Protein AF-A0A7W1GEY6-F1 (afdb_monomer_lite)

Secondary structure (DSSP, 8-state):
--EEEPPP-TT--EEEEE---EEE-TT--EEEE--EEEEEEE-SSTTEEEEEESSPEEEEEESGGGTT-EEEEEEEEEEETTTTEEEEEEEEEEE---

Radius of gyration: 15.02 Å; chains: 1; bounding box: 35×26×42 Å

Sequence (98 aa):
MLLSSSPPDENGKLIAQIQHRAWVTEAGDILGLAQATLELIPTEDEGIYYAAYKPPITIAGGTGRFEHATGTLYVNGSIDFNRGELVLRYRGEICAGK

pLDDT: mean 81.85, std 12.86, range [39.69, 93.06]

Foldseek 3Di:
DDWDWDPADPQRKIKIFDPPQWDADPVRKIFGKDTWIWIWDDDPDPQKTKIWTPPWIWTDAIDDQRHVKTWTKTKIDMARRVVRDDDIDIDIDIDRDD

Structure (mmCIF, N/CA/C/O backbone):
data_AF-A0A7W1GEY6-F1
#
_entry.id   AF-A0A7W1GEY6-F1
#
loop_
_atom_site.group_PDB
_atom_site.id
_atom_site.type_symbol
_atom_site.label_atom_id
_atom_site.label_alt_id
_atom_site.label_comp_id
_atom_site.label_asym_id
_atom_site.label_entity_id
_atom_site.label_seq_id
_atom_site.pdbx_PDB_ins_code
_atom_site.Cartn_x
_atom_site.Cartn_y
_atom_site.Cartn_z
_atom_site.occupancy
_atom_site.B_iso_or_equiv
_atom_site.auth_seq_id
_atom_site.auth_comp_id
_atom_site.auth_asym_id
_atom_site.auth_atom_id
_atom_site.pdbx_PDB_model_num
ATOM 1 N N . MET A 1 1 ? -12.749 1.068 -7.987 1.00 43.69 1 MET A N 1
ATOM 2 C CA . MET A 1 1 ? -11.332 1.484 -8.002 1.00 43.69 1 MET A CA 1
ATOM 3 C C . MET A 1 1 ? -11.187 2.516 -9.108 1.00 43.69 1 MET A C 1
ATOM 5 O O . MET A 1 1 ? -11.249 2.140 -10.266 1.00 43.69 1 MET A O 1
ATOM 9 N N . LEU A 1 2 ? -11.144 3.807 -8.769 1.00 39.69 2 LEU A N 1
ATOM 10 C CA . LEU A 1 2 ? -10.860 4.868 -9.741 1.00 39.69 2 LEU A CA 1
ATOM 11 C C . LEU A 1 2 ? -9.391 5.245 -9.564 1.00 39.69 2 LEU A C 1
ATOM 13 O O . LEU A 1 2 ? -8.987 5.644 -8.471 1.00 39.69 2 LEU A O 1
ATOM 17 N N . LEU A 1 3 ? -8.610 5.037 -10.619 1.00 49.19 3 LEU A N 1
ATOM 18 C CA . LEU A 1 3 ? -7.217 5.448 -10.718 1.00 49.19 3 LEU A CA 1
ATOM 19 C C . LEU A 1 3 ? -7.189 6.695 -11.597 1.00 49.19 3 LEU A C 1
ATOM 21 O O . LEU A 1 3 ? -7.632 6.642 -12.741 1.00 49.19 3 LEU A O 1
ATOM 25 N N . SER A 1 4 ? -6.682 7.807 -11.076 1.00 54.06 4 SER A N 1
ATOM 26 C CA . SER A 1 4 ? -6.279 8.936 -11.917 1.00 54.06 4 SER A CA 1
ATOM 27 C C . SER A 1 4 ? -4.764 9.059 -11.831 1.00 54.06 4 SER A C 1
ATOM 29 O O . SER A 1 4 ? -4.225 9.293 -10.747 1.00 54.06 4 SER A O 1
ATOM 31 N N . SER A 1 5 ? -4.080 8.859 -12.953 1.00 53.47 5 SER A N 1
ATOM 32 C CA . SER A 1 5 ? -2.628 9.002 -13.069 1.00 53.47 5 SER A CA 1
ATOM 33 C C . SER A 1 5 ? -2.276 10.358 -13.669 1.00 53.47 5 SER A C 1
ATOM 35 O O . SER A 1 5 ? -2.922 10.797 -14.623 1.00 53.47 5 SER A O 1
ATOM 37 N N . SER A 1 6 ? -1.238 11.009 -13.148 1.00 57.72 6 SER A N 1
ATOM 38 C CA . SER A 1 6 ? -0.576 12.091 -13.878 1.00 57.72 6 SER A CA 1
ATOM 39 C C . SER A 1 6 ? 0.305 11.508 -14.993 1.00 57.72 6 SER A C 1
ATOM 41 O O . SER A 1 6 ? 0.761 10.368 -14.864 1.00 57.72 6 SER A O 1
ATOM 43 N N . PRO A 1 7 ? 0.574 12.257 -16.078 1.00 58.53 7 PRO A N 1
ATOM 44 C CA . PRO A 1 7 ? 1.626 11.881 -17.018 1.00 58.53 7 PRO A CA 1
ATOM 45 C C . PRO A 1 7 ? 2.981 11.738 -16.290 1.00 58.53 7 PRO A C 1
ATOM 47 O O . PRO A 1 7 ? 3.175 12.389 -15.255 1.00 58.53 7 PRO A O 1
ATOM 50 N N . PRO A 1 8 ? 3.883 10.867 -16.783 1.00 61.22 8 PRO A N 1
ATOM 51 C CA . PRO A 1 8 ? 5.199 10.656 -16.182 1.00 61.22 8 PRO A CA 1
ATOM 52 C C . PRO A 1 8 ? 6.012 11.954 -16.175 1.00 61.22 8 PRO A C 1
ATOM 54 O O . PRO A 1 8 ? 5.931 12.739 -17.122 1.00 61.22 8 PRO A O 1
ATOM 57 N N . ASP A 1 9 ? 6.772 12.186 -15.103 1.00 64.56 9 ASP A N 1
ATOM 58 C CA . ASP A 1 9 ? 7.715 13.306 -15.042 1.00 64.56 9 ASP A CA 1
ATOM 59 C C . ASP A 1 9 ? 8.981 13.042 -15.882 1.00 64.56 9 ASP A C 1
ATOM 61 O O . ASP A 1 9 ? 9.153 11.974 -16.472 1.00 64.56 9 ASP A O 1
ATOM 65 N N . GLU A 1 10 ? 9.882 14.027 -15.943 1.00 63.94 10 GLU A N 1
ATOM 66 C CA . GLU A 1 10 ? 11.154 13.953 -16.683 1.00 63.94 10 GLU A CA 1
ATOM 67 C C . GLU A 1 10 ? 12.081 12.803 -16.238 1.00 63.94 10 GLU A C 1
ATOM 69 O O . GLU A 1 10 ? 12.989 12.431 -16.977 1.00 63.94 10 GLU A O 1
ATOM 74 N N . ASN A 1 11 ? 11.818 12.202 -15.072 1.00 62.19 11 ASN A N 1
ATOM 75 C CA . ASN A 1 11 ? 12.555 11.069 -14.516 1.00 62.19 11 ASN A CA 1
ATOM 76 C C . ASN A 1 11 ? 11.777 9.742 -14.626 1.00 62.19 11 ASN A C 1
ATOM 78 O O . ASN A 1 11 ? 12.184 8.739 -14.040 1.00 62.19 11 ASN A O 1
ATOM 82 N N . GLY A 1 12 ? 10.642 9.718 -15.335 1.00 64.12 12 GLY A N 1
ATOM 83 C CA . GLY A 1 12 ? 9.796 8.531 -15.480 1.00 64.12 12 GLY A CA 1
ATOM 84 C C . GLY A 1 12 ? 9.007 8.163 -14.217 1.00 64.12 12 GLY A C 1
ATOM 85 O O . GLY A 1 12 ? 8.416 7.081 -14.158 1.00 64.12 12 GLY A O 1
ATOM 86 N N . LYS A 1 13 ? 8.969 9.039 -13.204 1.00 66.06 13 LYS A N 1
ATOM 87 C CA . LYS A 1 13 ?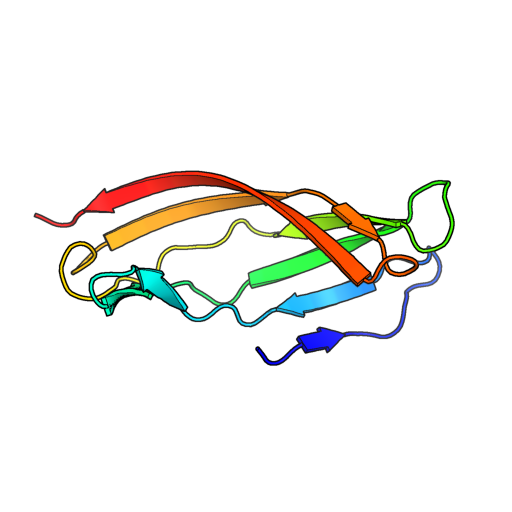 8.147 8.854 -12.007 1.00 66.06 13 LYS A CA 1
ATOM 88 C C . LYS A 1 13 ? 6.684 9.073 -12.375 1.00 66.06 13 LYS A C 1
ATOM 90 O O . LYS A 1 13 ? 6.313 10.083 -12.976 1.00 66.06 13 LYS A O 1
ATOM 95 N N . LEU A 1 14 ? 5.837 8.138 -11.962 1.00 72.44 14 LEU A N 1
ATOM 96 C CA . LEU A 1 14 ? 4.390 8.222 -12.133 1.00 72.44 14 LEU A CA 1
ATOM 97 C C . LEU A 1 14 ? 3.744 8.447 -10.767 1.00 72.44 14 LEU A C 1
ATOM 99 O O . LEU A 1 14 ? 4.031 7.741 -9.798 1.00 72.44 14 LEU A O 1
ATOM 103 N N . ILE A 1 15 ? 2.850 9.430 -10.679 1.00 67.19 15 ILE A N 1
ATOM 104 C CA . ILE A 1 15 ? 2.031 9.645 -9.487 1.00 67.19 15 ILE A CA 1
ATOM 105 C C . ILE A 1 15 ? 0.621 9.160 -9.807 1.00 67.19 15 ILE A C 1
ATOM 107 O O . ILE A 1 15 ? -0.080 9.720 -10.653 1.00 67.19 15 ILE A O 1
ATOM 111 N N . ALA A 1 16 ? 0.207 8.100 -9.118 1.00 63.25 16 ALA A N 1
ATOM 112 C CA . ALA A 1 16 ? -1.135 7.559 -9.209 1.00 63.25 16 ALA A CA 1
ATOM 113 C C . ALA A 1 16 ? -1.918 7.946 -7.954 1.00 63.25 16 ALA A C 1
ATOM 115 O O . ALA A 1 16 ? -1.566 7.599 -6.827 1.00 63.25 16 ALA A O 1
ATOM 116 N N . GLN A 1 17 ? -3.022 8.661 -8.140 1.00 62.84 17 GLN A N 1
ATOM 117 C CA . GLN A 1 17 ? -3.981 8.872 -7.066 1.00 62.84 17 GLN A CA 1
ATOM 118 C C . GLN A 1 17 ? -4.862 7.631 -6.981 1.00 62.84 17 GLN A C 1
ATOM 120 O O . GLN A 1 17 ? -5.660 7.368 -7.886 1.00 62.84 17 GLN A O 1
ATOM 125 N N . ILE A 1 18 ? -4.703 6.858 -5.906 1.00 64.88 18 ILE A N 1
ATOM 126 C CA . ILE A 1 18 ? -5.494 5.649 -5.691 1.00 64.88 18 ILE A CA 1
ATOM 127 C C . ILE A 1 18 ? -6.501 5.890 -4.576 1.00 64.88 18 ILE A C 1
ATOM 129 O O . ILE A 1 18 ? -6.161 6.035 -3.405 1.00 64.88 18 ILE A O 1
ATOM 133 N N . GLN A 1 19 ? -7.783 5.880 -4.937 1.00 63.34 19 GLN A N 1
ATOM 134 C CA . GLN A 1 19 ? -8.871 5.930 -3.965 1.00 63.34 19 GLN A CA 1
ATOM 135 C C . GLN A 1 19 ? -9.251 4.516 -3.499 1.00 63.34 19 GLN A C 1
ATOM 137 O O . GLN A 1 19 ? -10.285 3.977 -3.899 1.00 63.34 19 GLN A O 1
ATOM 142 N N . HIS A 1 20 ? -8.447 3.906 -2.623 1.00 65.25 20 HIS A N 1
ATOM 143 C CA . HIS A 1 20 ? -8.935 2.800 -1.788 1.00 65.25 20 HIS A CA 1
ATOM 144 C C . HIS A 1 20 ? -9.707 3.397 -0.616 1.00 65.25 20 HIS A C 1
ATOM 146 O O . HIS A 1 20 ? -9.156 3.550 0.459 1.00 65.25 20 HIS A O 1
ATOM 152 N N . ARG A 1 21 ? -10.967 3.797 -0.814 1.00 66.81 21 ARG A N 1
ATOM 153 C CA . ARG A 1 21 ? -11.762 4.401 0.275 1.00 66.81 21 ARG A CA 1
ATOM 154 C C . ARG A 1 21 ? -12.117 3.410 1.393 1.00 66.81 21 ARG A C 1
ATOM 156 O O . ARG A 1 21 ? -12.429 3.833 2.501 1.00 66.81 21 ARG A O 1
ATOM 163 N N . ALA A 1 22 ? -12.109 2.112 1.096 1.00 79.06 22 ALA A N 1
ATOM 164 C CA . ALA A 1 22 ? -12.551 1.071 2.012 1.00 79.06 22 ALA A CA 1
ATOM 165 C C . ALA A 1 22 ? -11.887 -0.276 1.701 1.00 79.06 22 ALA A C 1
ATOM 167 O O . ALA A 1 22 ? -11.769 -0.651 0.530 1.00 79.06 22 ALA A O 1
ATOM 168 N N . TRP A 1 23 ? -11.517 -1.018 2.743 1.00 84.25 23 TRP A N 1
ATOM 169 C CA . TRP A 1 23 ? -11.322 -2.467 2.681 1.00 84.25 23 TRP A CA 1
ATOM 170 C C . TRP A 1 23 ? -12.514 -3.158 3.316 1.00 84.25 23 TRP A C 1
ATOM 172 O O . TRP A 1 23 ? -13.040 -2.684 4.318 1.00 84.25 23 TRP A O 1
ATOM 182 N N . VAL A 1 24 ? -12.939 -4.270 2.730 1.00 87.88 24 VAL A N 1
ATOM 183 C CA . VAL A 1 24 ? -14.107 -5.021 3.187 1.00 87.88 24 VAL A CA 1
ATOM 184 C C . VAL A 1 24 ? -13.642 -6.412 3.576 1.00 87.88 24 VAL A C 1
ATOM 186 O O . VAL A 1 24 ? -12.924 -7.063 2.818 1.00 87.88 24 VAL A O 1
ATOM 189 N N . THR A 1 25 ? -14.006 -6.846 4.776 1.00 87.44 25 THR A N 1
ATOM 190 C CA . THR A 1 25 ? -13.735 -8.211 5.233 1.00 87.44 25 THR A CA 1
ATOM 191 C C . THR A 1 25 ? -14.759 -9.183 4.665 1.00 87.44 25 THR A C 1
ATOM 193 O O . THR A 1 25 ? -15.822 -8.787 4.195 1.00 87.44 25 THR A O 1
ATOM 196 N N . GLU A 1 26 ? -14.475 -10.477 4.777 1.00 89.25 26 GLU A N 1
ATOM 197 C CA . GLU A 1 26 ? -15.415 -11.533 4.391 1.00 89.25 26 GLU A CA 1
ATOM 198 C C . GLU A 1 26 ? -16.735 -11.472 5.184 1.00 89.25 26 GLU A C 1
ATOM 200 O O . GLU A 1 26 ? -17.796 -11.786 4.656 1.00 89.25 26 GLU A O 1
ATOM 205 N N . ALA A 1 27 ? -16.690 -10.980 6.428 1.00 88.94 27 ALA A N 1
ATOM 206 C CA . ALA A 1 27 ? -17.872 -10.757 7.260 1.00 88.94 27 ALA A CA 1
ATOM 207 C C . ALA A 1 27 ? -18.675 -9.497 6.870 1.00 88.94 27 ALA A C 1
ATOM 209 O O . ALA A 1 27 ? -19.723 -9.237 7.453 1.00 88.94 27 ALA A O 1
ATOM 210 N N . GLY A 1 28 ? -18.190 -8.701 5.912 1.00 88.88 28 GLY A N 1
ATOM 211 C CA . GLY A 1 28 ? -18.809 -7.442 5.494 1.00 88.88 28 GLY A CA 1
ATOM 212 C C . GLY A 1 28 ? -18.407 -6.218 6.323 1.00 88.88 28 GLY A C 1
ATOM 213 O O . GLY A 1 28 ? -18.842 -5.113 6.004 1.00 88.88 28 GLY A O 1
ATOM 214 N N . ASP A 1 29 ? -17.553 -6.374 7.343 1.00 89.56 29 ASP A N 1
ATOM 215 C CA . ASP A 1 29 ? -17.006 -5.238 8.098 1.00 89.56 29 ASP A CA 1
ATOM 216 C C . ASP A 1 29 ? -16.131 -4.370 7.185 1.00 89.56 29 ASP A C 1
ATOM 218 O O . ASP A 1 29 ? -15.314 -4.902 6.424 1.00 89.56 29 ASP A O 1
ATOM 222 N N . ILE A 1 30 ? -16.265 -3.047 7.290 1.00 90.75 30 ILE A N 1
ATOM 223 C CA . ILE A 1 30 ? -15.538 -2.081 6.464 1.00 90.75 30 ILE A CA 1
ATOM 224 C C . ILE A 1 30 ? -14.462 -1.392 7.299 1.00 90.75 30 ILE A C 1
ATOM 226 O O . ILE A 1 30 ? -14.768 -0.789 8.322 1.00 90.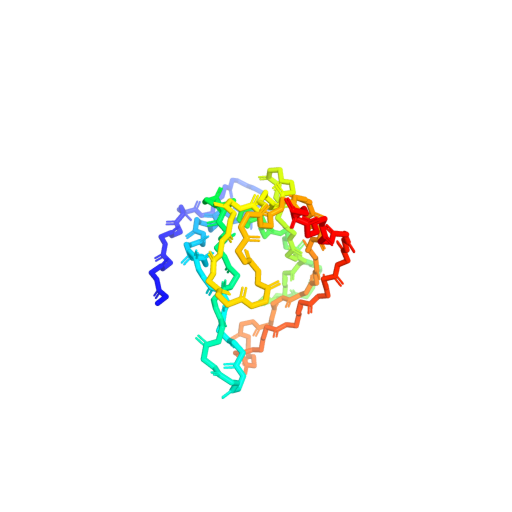75 30 ILE A O 1
ATOM 230 N N . LEU A 1 31 ? -13.217 -1.406 6.823 1.00 89.44 31 LEU A N 1
ATOM 231 C CA . LEU A 1 31 ? -12.149 -0.528 7.293 1.00 89.44 31 LEU A CA 1
ATOM 232 C C . LEU A 1 31 ? -12.057 0.676 6.350 1.00 89.44 31 LEU A C 1
ATOM 234 O O . LEU A 1 31 ? -11.656 0.541 5.192 1.00 89.44 31 LEU A O 1
ATOM 238 N N . GLY A 1 32 ? -12.459 1.846 6.837 1.00 89.62 32 GLY A N 1
ATOM 239 C CA . GLY A 1 32 ? -12.413 3.105 6.106 1.00 89.62 32 GLY A CA 1
ATOM 240 C C . GLY A 1 32 ? -10.997 3.666 6.054 1.00 89.62 32 GLY A C 1
ATOM 241 O O . GLY A 1 32 ? -10.306 3.763 7.068 1.00 89.62 32 GLY A O 1
ATOM 242 N N . LEU A 1 33 ? -10.565 4.065 4.864 1.00 88.19 33 LEU A N 1
ATOM 243 C CA . LEU A 1 33 ? -9.233 4.610 4.625 1.00 88.19 33 LEU A CA 1
ATOM 244 C C . LEU A 1 33 ? -9.360 6.014 4.035 1.00 88.19 33 LEU A C 1
ATOM 246 O O . LEU A 1 33 ? -10.181 6.266 3.147 1.00 88.19 33 LEU A O 1
ATOM 250 N N . ALA A 1 34 ? -8.532 6.933 4.521 1.00 85.12 34 ALA A N 1
ATOM 251 C CA . ALA A 1 34 ? -8.399 8.250 3.924 1.00 85.12 34 ALA A CA 1
ATOM 252 C C . ALA A 1 34 ? -7.792 8.145 2.516 1.00 85.12 34 ALA A C 1
ATOM 254 O O . ALA A 1 34 ? -7.109 7.178 2.173 1.00 85.12 34 ALA A O 1
ATOM 255 N N . GLN A 1 35 ? -8.026 9.167 1.692 1.00 81.38 35 GLN A N 1
ATOM 256 C CA . GLN A 1 35 ? -7.394 9.246 0.380 1.00 81.38 35 GLN A CA 1
ATOM 257 C C . GLN A 1 35 ? -5.870 9.295 0.533 1.00 81.38 35 GLN A C 1
ATOM 259 O O . GLN A 1 35 ? -5.351 10.070 1.336 1.00 81.38 35 GLN A O 1
ATOM 264 N N . ALA A 1 36 ? -5.169 8.488 -0.259 1.00 80.69 36 ALA A N 1
ATOM 265 C CA . ALA A 1 36 ? -3.719 8.423 -0.243 1.00 80.69 36 ALA A CA 1
ATOM 266 C C . ALA A 1 36 ? -3.156 8.378 -1.668 1.00 80.69 36 ALA A C 1
ATOM 268 O O . ALA A 1 36 ? -3.800 7.896 -2.603 1.00 80.69 36 ALA A O 1
ATOM 269 N N . THR A 1 37 ? -1.941 8.893 -1.822 1.00 83.44 37 THR A N 1
ATOM 270 C CA . THR A 1 37 ? -1.237 8.945 -3.104 1.00 83.44 37 THR A CA 1
ATOM 271 C C . THR A 1 37 ? -0.282 7.769 -3.199 1.00 83.44 37 THR A C 1
ATOM 273 O O . THR A 1 37 ? 0.514 7.562 -2.282 1.00 83.44 37 THR A O 1
ATOM 276 N N . LEU A 1 38 ? -0.333 7.030 -4.307 1.00 84.44 38 LEU A N 1
ATOM 277 C CA . LEU A 1 38 ? 0.674 6.035 -4.639 1.00 84.44 38 LEU A CA 1
ATOM 278 C C . LEU A 1 38 ? 1.733 6.672 -5.543 1.00 84.44 38 LEU A C 1
ATOM 280 O O . LEU A 1 38 ? 1.441 7.147 -6.641 1.00 84.44 38 LEU A O 1
ATOM 284 N N . GLU A 1 39 ? 2.976 6.658 -5.083 1.00 87.38 39 GLU A N 1
ATOM 285 C CA . GLU A 1 39 ? 4.128 7.014 -5.900 1.00 87.38 39 GLU A CA 1
ATOM 286 C C . GLU A 1 39 ? 4.706 5.756 -6.545 1.00 87.38 39 GLU A C 1
ATOM 288 O O . GLU A 1 39 ? 4.969 4.768 -5.855 1.00 87.38 39 GLU A O 1
ATOM 293 N N . LEU A 1 40 ? 4.922 5.818 -7.859 1.00 87.25 40 LEU A N 1
ATOM 294 C CA . LEU A 1 40 ? 5.595 4.791 -8.640 1.00 87.25 40 LEU A CA 1
ATOM 295 C C . LEU A 1 40 ? 6.972 5.301 -9.047 1.00 87.25 40 LEU A C 1
ATOM 297 O O . LEU A 1 40 ? 7.098 6.329 -9.716 1.00 87.25 40 LEU A O 1
ATOM 301 N N . ILE A 1 41 ? 7.997 4.574 -8.626 1.00 87.62 41 ILE A N 1
ATOM 302 C CA . ILE A 1 41 ? 9.395 4.856 -8.926 1.00 87.62 41 ILE A CA 1
ATOM 303 C C . ILE A 1 41 ? 9.857 3.791 -9.924 1.00 87.62 41 ILE A C 1
ATOM 305 O O . ILE A 1 41 ? 9.764 2.606 -9.591 1.00 87.62 41 ILE A O 1
ATOM 309 N N . PRO A 1 42 ? 10.301 4.172 -11.133 1.00 86.06 42 PRO A N 1
ATOM 310 C CA . PRO A 1 42 ? 10.766 3.207 -12.122 1.00 86.06 42 PRO A CA 1
ATOM 311 C C . PRO A 1 42 ? 11.976 2.431 -11.593 1.00 86.06 42 PRO A C 1
ATOM 313 O O . PRO A 1 42 ? 12.803 2.976 -10.856 1.00 86.06 42 PRO A O 1
ATOM 316 N N . THR A 1 43 ? 12.058 1.152 -11.949 1.00 88.75 43 THR A N 1
ATOM 317 C CA . THR A 1 43 ? 13.245 0.319 -11.709 1.00 88.75 43 THR A CA 1
ATOM 318 C C . THR A 1 43 ? 14.118 0.240 -12.963 1.00 88.75 43 THR A C 1
ATOM 320 O O . THR A 1 43 ? 13.786 0.840 -13.982 1.00 88.75 43 THR A O 1
ATOM 323 N N . GLU A 1 44 ? 15.240 -0.482 -12.897 1.00 89.00 44 GLU A N 1
ATOM 324 C CA . GLU A 1 44 ? 16.081 -0.738 -14.079 1.00 89.00 44 GLU A CA 1
ATOM 325 C C . GLU A 1 44 ? 15.353 -1.586 -15.134 1.00 89.00 44 GLU A C 1
ATOM 327 O O . GLU A 1 44 ? 15.590 -1.422 -16.329 1.00 89.00 44 GLU A O 1
ATOM 332 N N . ASP A 1 45 ? 14.433 -2.448 -14.695 1.00 88.75 45 ASP A N 1
ATOM 333 C CA . ASP A 1 45 ? 13.585 -3.243 -15.575 1.00 88.75 45 ASP A CA 1
ATOM 334 C C . ASP A 1 45 ? 12.406 -2.408 -16.099 1.00 88.75 45 ASP A C 1
ATOM 336 O O . ASP A 1 45 ? 11.598 -1.871 -15.331 1.00 88.75 45 ASP A O 1
ATOM 340 N N . GLU A 1 46 ? 12.285 -2.323 -17.425 1.00 87.50 46 GLU A N 1
ATOM 341 C CA . GLU A 1 46 ? 11.204 -1.597 -18.090 1.00 87.50 46 GLU A CA 1
ATOM 342 C C . GLU A 1 46 ? 9.833 -2.199 -17.741 1.00 87.50 46 GLU A C 1
ATOM 344 O O . GLU A 1 46 ? 9.622 -3.412 -17.782 1.00 87.50 46 GLU A O 1
ATOM 349 N N . GLY A 1 47 ? 8.873 -1.339 -17.393 1.00 84.31 47 GLY A N 1
ATOM 350 C CA . GLY A 1 47 ? 7.525 -1.757 -17.003 1.00 84.31 47 GLY A CA 1
ATOM 351 C C . GLY A 1 47 ? 7.403 -2.236 -15.552 1.00 84.31 47 GLY A C 1
ATOM 352 O O . GLY A 1 47 ? 6.280 -2.479 -15.102 1.00 84.31 47 GLY A O 1
ATOM 353 N N . ILE A 1 48 ? 8.511 -2.313 -14.803 1.00 89.56 48 ILE A N 1
ATOM 354 C CA . ILE A 1 48 ? 8.517 -2.620 -13.372 1.00 89.56 48 ILE A CA 1
ATOM 355 C C . ILE A 1 48 ? 8.746 -1.337 -12.565 1.00 89.56 48 ILE A C 1
ATOM 357 O O . ILE A 1 48 ? 9.621 -0.517 -12.849 1.00 89.56 48 ILE A O 1
ATOM 361 N N . TYR A 1 49 ? 7.918 -1.153 -11.539 1.00 90.38 49 TYR A N 1
ATOM 362 C CA . TYR A 1 49 ? 7.941 0.020 -10.676 1.00 90.38 49 TYR A CA 1
ATOM 363 C C . TYR A 1 49 ? 7.922 -0.399 -9.215 1.00 90.38 49 TYR A C 1
ATOM 365 O O . TYR A 1 49 ? 7.129 -1.249 -8.806 1.00 90.38 49 TYR A O 1
ATOM 373 N N . TYR A 1 50 ? 8.731 0.266 -8.398 1.00 92.00 50 TYR A N 1
ATOM 374 C CA . TYR A 1 50 ? 8.519 0.282 -6.961 1.00 92.00 50 TYR A CA 1
ATOM 375 C C . TYR A 1 50 ? 7.332 1.187 -6.636 1.00 92.00 50 TYR A C 1
ATOM 377 O O . TYR A 1 50 ? 7.260 2.326 -7.092 1.00 92.00 50 TYR A O 1
ATOM 385 N N . ALA A 1 51 ? 6.416 0.693 -5.815 1.00 90.44 51 ALA A N 1
ATOM 386 C CA . ALA A 1 51 ? 5.198 1.385 -5.433 1.00 90.44 51 ALA A CA 1
ATOM 387 C C . ALA A 1 51 ? 5.197 1.665 -3.934 1.00 90.44 51 ALA A C 1
ATOM 389 O O . ALA A 1 51 ? 5.405 0.754 -3.133 1.00 90.44 51 ALA A O 1
ATOM 390 N N . ALA A 1 52 ? 4.919 2.902 -3.528 1.00 90.31 52 ALA A N 1
ATOM 391 C CA . ALA A 1 52 ? 4.741 3.235 -2.118 1.00 90.31 52 ALA A CA 1
ATOM 392 C C . ALA A 1 52 ? 3.702 4.332 -1.913 1.00 90.31 52 ALA A C 1
ATOM 394 O O . ALA A 1 52 ? 3.653 5.307 -2.659 1.00 90.31 52 ALA A O 1
ATOM 395 N N . TYR A 1 53 ? 2.903 4.195 -0.856 1.00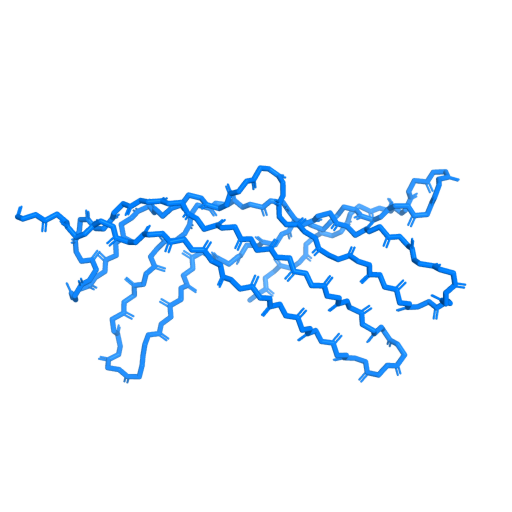 87.31 53 TYR A N 1
ATOM 396 C CA . TYR A 1 53 ? 1.993 5.259 -0.449 1.00 87.31 53 TYR A CA 1
ATOM 397 C C . TYR A 1 53 ? 2.745 6.337 0.325 1.00 87.31 53 TYR A C 1
ATOM 399 O O . TYR A 1 53 ? 3.388 6.049 1.341 1.00 87.31 53 TYR A O 1
ATOM 407 N N . LYS A 1 54 ? 2.667 7.578 -0.161 1.00 85.88 54 LYS A N 1
ATOM 408 C CA . LYS A 1 54 ? 3.279 8.747 0.476 1.00 85.88 54 LYS A CA 1
ATOM 409 C C . LYS A 1 54 ? 2.299 9.928 0.469 1.00 85.88 54 LYS A C 1
ATOM 411 O O . LYS A 1 54 ? 1.894 10.362 -0.608 1.00 85.88 54 LYS A O 1
ATOM 416 N N . PRO A 1 55 ? 1.922 10.475 1.643 1.00 86.50 55 PRO A N 1
ATOM 417 C CA . PRO A 1 55 ? 2.201 9.975 3.001 1.00 86.50 55 PRO A CA 1
ATOM 418 C C . PRO A 1 55 ? 1.542 8.602 3.286 1.00 86.50 55 PRO A C 1
ATOM 420 O O . PRO A 1 55 ? 0.739 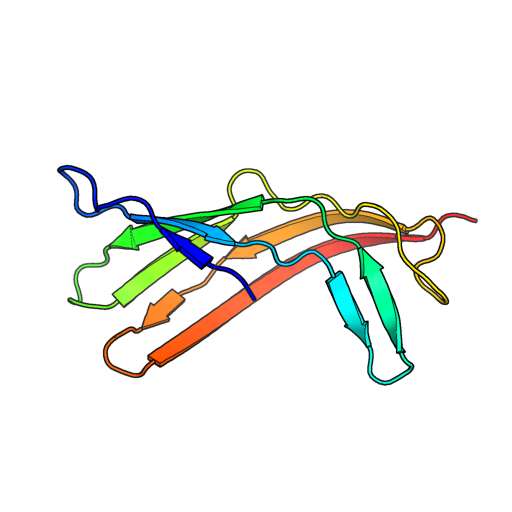8.139 2.472 1.00 86.50 55 PRO A O 1
ATOM 423 N N . PRO A 1 56 ? 1.875 7.934 4.415 1.00 88.62 56 PRO A N 1
ATOM 424 C CA . PRO A 1 56 ? 1.193 6.712 4.848 1.00 88.62 56 PRO A CA 1
ATOM 425 C C . PRO A 1 56 ? -0.330 6.884 4.912 1.00 88.62 56 PRO A C 1
ATOM 427 O O . PRO A 1 56 ? -0.832 7.986 5.131 1.00 88.62 56 PRO A O 1
ATOM 430 N N . ILE A 1 57 ? -1.065 5.786 4.744 1.00 88.94 57 ILE A N 1
ATOM 431 C CA . ILE A 1 57 ? -2.528 5.808 4.698 1.00 88.94 57 ILE A CA 1
ATOM 432 C C . ILE A 1 57 ? -3.079 5.951 6.118 1.00 88.94 57 ILE A C 1
ATOM 434 O O . ILE A 1 57 ? -2.757 5.148 6.993 1.00 88.94 57 ILE A O 1
ATOM 438 N N . THR A 1 58 ? -3.953 6.929 6.337 1.00 90.81 58 THR A N 1
ATOM 439 C CA . THR A 1 58 ? -4.682 7.091 7.602 1.00 90.81 58 THR A CA 1
ATOM 440 C C . THR A 1 58 ? -5.958 6.251 7.600 1.00 90.81 58 THR A C 1
ATOM 442 O O . THR A 1 58 ? -6.729 6.290 6.640 1.00 90.81 58 THR A O 1
ATOM 445 N N . ILE A 1 59 ? -6.212 5.524 8.688 1.00 90.75 59 ILE A N 1
ATOM 446 C CA . ILE A 1 59 ? -7.483 4.830 8.934 1.00 90.75 59 ILE A CA 1
ATOM 447 C C . ILE A 1 59 ? -8.496 5.853 9.457 1.00 90.75 59 ILE A C 1
ATOM 449 O O . ILE A 1 59 ? -8.233 6.548 10.438 1.00 90.75 59 ILE A O 1
ATOM 453 N N . ALA A 1 60 ? -9.644 5.947 8.790 1.00 88.69 60 ALA A N 1
ATOM 454 C CA . ALA A 1 60 ? -10.650 6.991 8.990 1.00 88.69 60 ALA A CA 1
ATOM 455 C C . ALA A 1 60 ? -11.942 6.477 9.660 1.00 88.69 60 ALA A C 1
ATOM 457 O O . ALA A 1 60 ? -13.003 7.075 9.490 1.00 88.69 60 ALA A O 1
ATOM 458 N N . GLY A 1 61 ? -11.873 5.366 10.395 1.00 88.50 61 GLY A N 1
ATOM 459 C CA . GLY A 1 61 ? -13.033 4.685 10.972 1.00 88.50 61 GLY A CA 1
ATOM 460 C C . GLY A 1 61 ? -13.436 3.444 10.187 1.00 88.50 61 GLY A C 1
ATOM 461 O O . GLY A 1 61 ? -12.678 2.919 9.373 1.00 88.50 61 GLY A O 1
ATOM 462 N N . GLY A 1 62 ? -14.645 2.959 10.437 1.00 89.50 62 GLY A N 1
ATOM 463 C CA . GLY A 1 62 ? -15.132 1.723 9.848 1.00 89.50 62 GLY A CA 1
ATOM 464 C C . GLY A 1 62 ? -16.492 1.312 10.390 1.00 8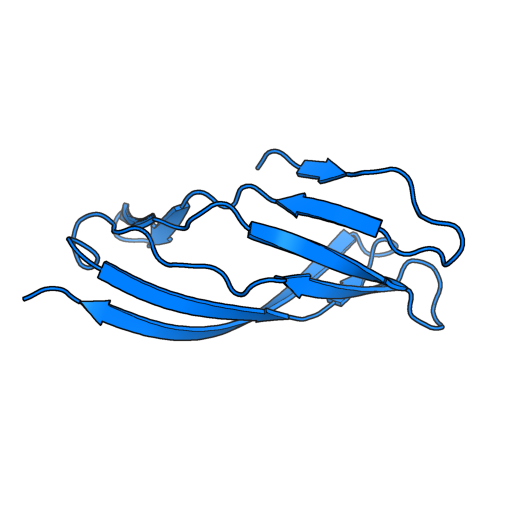9.50 62 GLY A C 1
ATOM 465 O O . GLY A 1 62 ? -17.146 2.074 11.102 1.00 89.50 62 GLY A O 1
ATOM 466 N N . THR A 1 63 ? -16.910 0.103 10.037 1.00 91.19 63 THR A N 1
ATOM 467 C CA . THR A 1 63 ? -18.137 -0.536 10.523 1.00 91.19 63 THR A CA 1
ATOM 468 C C . THR A 1 63 ? -17.814 -1.844 11.243 1.00 91.19 63 THR A C 1
ATOM 470 O O . THR A 1 63 ? -16.727 -2.407 11.078 1.00 91.19 63 THR A O 1
ATOM 473 N N . GLY A 1 64 ? -18.761 -2.333 12.049 1.00 88.69 64 GLY A N 1
ATOM 474 C CA . GLY A 1 64 ? -18.632 -3.606 12.759 1.00 88.69 64 GLY A CA 1
ATOM 475 C C . GLY A 1 64 ? -17.401 -3.625 13.662 1.00 88.69 64 GLY A C 1
ATOM 476 O O . GLY A 1 64 ? -17.236 -2.744 14.500 1.00 88.69 64 GLY A O 1
ATOM 477 N N . ARG A 1 65 ? -16.487 -4.585 13.470 1.00 87.56 65 ARG A N 1
ATOM 478 C CA . ARG A 1 65 ? -15.264 -4.684 14.298 1.00 87.56 65 ARG A CA 1
ATOM 479 C C . ARG A 1 65 ? -14.303 -3.490 14.180 1.00 87.56 65 ARG A C 1
ATOM 481 O O . ARG A 1 65 ? -13.361 -3.401 14.962 1.00 87.56 65 ARG A O 1
ATOM 488 N N . PHE A 1 66 ? -14.491 -2.629 13.179 1.00 90.62 66 PHE A N 1
ATOM 489 C CA . PHE A 1 66 ? -13.684 -1.428 12.947 1.00 90.62 66 PHE A CA 1
ATOM 490 C C . PHE A 1 66 ? -14.444 -0.138 13.261 1.00 90.62 66 PHE A C 1
ATOM 492 O O . PHE A 1 66 ? -14.023 0.945 12.847 1.00 90.62 66 PHE A O 1
ATOM 499 N N . GLU A 1 67 ? -15.570 -0.231 13.967 1.00 90.50 67 GLU A N 1
ATOM 500 C CA . GLU A 1 67 ? -16.248 0.949 14.488 1.00 90.50 67 GLU A CA 1
ATOM 501 C C . GLU A 1 67 ? -15.263 1.777 15.334 1.00 90.50 67 GLU A C 1
ATOM 503 O O . GLU A 1 67 ? -14.494 1.248 16.137 1.00 90.50 67 GLU A O 1
ATOM 508 N N . HIS A 1 68 ? -15.200 3.082 15.053 1.00 88.75 68 HIS A N 1
ATOM 509 C CA . HIS A 1 68 ? -14.233 4.017 15.646 1.00 88.75 68 HIS A CA 1
ATOM 510 C C . HIS A 1 68 ? -12.744 3.656 15.465 1.00 88.75 68 HIS A C 1
ATOM 512 O O . HIS A 1 68 ? -11.892 4.198 16.172 1.00 88.75 68 HIS A O 1
ATOM 518 N N . ALA A 1 69 ? -12.401 2.781 14.513 1.00 90.88 69 ALA A N 1
ATOM 519 C CA . ALA A 1 69 ? -11.011 2.424 14.262 1.00 90.88 69 ALA A CA 1
ATOM 520 C C . ALA A 1 69 ? -10.187 3.630 13.790 1.00 90.88 69 ALA A C 1
ATOM 522 O O . ALA A 1 69 ? -10.583 4.383 12.901 1.00 90.88 69 ALA A O 1
ATOM 523 N N . THR A 1 70 ? -8.993 3.772 14.348 1.00 92.44 70 THR A N 1
ATOM 524 C CA . THR A 1 70 ? -7.995 4.761 13.925 1.00 92.44 70 THR A CA 1
ATOM 525 C C . THR A 1 70 ? -6.654 4.077 13.717 1.00 92.44 70 THR A C 1
ATOM 527 O O . THR A 1 70 ? -6.468 2.922 14.097 1.00 92.44 70 THR A O 1
ATOM 530 N N . GLY A 1 71 ? -5.710 4.769 13.089 1.00 91.12 71 GLY A N 1
ATOM 531 C CA . GLY A 1 71 ? -4.360 4.252 12.911 1.00 91.12 71 GLY A CA 1
ATOM 532 C C . GLY A 1 71 ? -3.742 4.650 11.584 1.00 91.12 71 GLY A C 1
ATOM 533 O O . GLY A 1 71 ? -4.301 5.440 10.818 1.00 91.12 71 GLY A O 1
ATOM 534 N N . THR A 1 72 ? -2.576 4.069 11.327 1.00 91.62 72 THR A N 1
ATOM 535 C CA . THR A 1 72 ? -1.748 4.383 10.164 1.00 91.62 72 THR A CA 1
ATOM 536 C C . THR A 1 72 ? -1.249 3.098 9.523 1.00 91.62 72 THR A C 1
ATOM 538 O O . THR A 1 72 ? -0.712 2.218 10.199 1.00 91.62 72 THR A O 1
ATOM 541 N N . LEU A 1 73 ? -1.390 3.013 8.204 1.00 90.75 73 LEU A N 1
ATOM 542 C CA . LEU A 1 73 ? -0.920 1.910 7.379 1.00 90.75 73 LEU A CA 1
ATOM 543 C C . LEU A 1 73 ? 0.212 2.381 6.465 1.00 90.75 73 LEU A C 1
ATOM 545 O O . LEU A 1 73 ? 0.074 3.299 5.658 1.00 90.75 73 LEU A O 1
ATOM 549 N N . TYR A 1 74 ? 1.337 1.691 6.571 1.00 91.75 74 TYR A N 1
ATOM 550 C CA . TYR A 1 74 ? 2.472 1.791 5.671 1.00 91.75 74 TYR A CA 1
ATOM 551 C C . TYR A 1 74 ? 2.329 0.732 4.596 1.00 91.75 74 TYR A C 1
ATOM 553 O O . TYR A 1 74 ? 2.152 -0.451 4.898 1.00 91.75 74 TYR A O 1
ATOM 561 N N . VAL A 1 75 ? 2.411 1.163 3.344 1.00 90.50 75 VAL A N 1
ATOM 562 C CA . VAL A 1 75 ? 2.147 0.301 2.198 1.00 90.50 75 VAL A CA 1
ATOM 563 C C . VAL A 1 75 ? 3.210 0.526 1.144 1.00 90.50 75 VAL A C 1
ATOM 565 O O . VAL A 1 75 ? 3.397 1.653 0.681 1.00 90.50 75 VAL A O 1
ATOM 568 N N . ASN A 1 76 ? 3.895 -0.547 0.767 1.00 93.06 76 ASN A N 1
ATOM 569 C CA . ASN A 1 76 ? 4.855 -0.536 -0.325 1.00 93.06 76 ASN A CA 1
ATOM 570 C C . ASN A 1 76 ? 4.918 -1.882 -1.047 1.00 93.06 76 ASN A C 1
ATOM 572 O O . ASN A 1 76 ? 4.410 -2.883 -0.551 1.00 93.06 76 ASN A O 1
ATOM 576 N N . GLY A 1 77 ? 5.544 -1.905 -2.215 1.00 93.06 77 GLY A N 1
ATOM 577 C CA . GLY A 1 77 ? 5.744 -3.119 -2.987 1.00 93.06 77 GLY A CA 1
ATOM 578 C C . GLY A 1 77 ? 6.136 -2.809 -4.421 1.00 93.06 77 GLY A C 1
ATOM 579 O O . GLY A 1 77 ? 6.906 -1.878 -4.657 1.00 93.06 77 GLY A O 1
ATOM 580 N N . SER A 1 78 ? 5.612 -3.583 -5.365 1.00 91.75 78 SER A N 1
ATOM 581 C CA . SER A 1 78 ? 5.944 -3.463 -6.781 1.00 91.75 78 SER A CA 1
ATOM 582 C C . SER A 1 78 ? 4.722 -3.588 -7.684 1.00 91.75 78 SER A C 1
ATOM 584 O O . SER A 1 78 ? 3.733 -4.248 -7.351 1.00 91.75 78 SER A O 1
ATOM 586 N N . ILE A 1 79 ? 4.819 -2.942 -8.843 1.00 90.81 79 ILE A N 1
ATOM 587 C CA . ILE A 1 79 ? 3.917 -3.118 -9.979 1.00 90.81 79 ILE A CA 1
ATOM 588 C C . ILE A 1 79 ? 4.741 -3.645 -11.142 1.00 90.81 79 ILE A C 1
ATOM 590 O O . ILE A 1 79 ? 5.793 -3.086 -11.440 1.00 90.81 79 ILE A O 1
ATOM 594 N N . ASP A 1 80 ? 4.244 -4.684 -11.797 1.00 91.19 80 ASP A N 1
ATOM 595 C CA . ASP A 1 80 ? 4.750 -5.178 -13.071 1.00 91.19 80 ASP A CA 1
ATOM 596 C C . ASP A 1 80 ? 3.644 -5.001 -14.119 1.00 91.19 80 ASP A C 1
ATOM 598 O O . ASP A 1 80 ? 2.653 -5.737 -14.137 1.00 91.19 80 ASP A O 1
ATOM 602 N N . PHE A 1 81 ? 3.790 -3.994 -14.983 1.00 87.00 81 PHE A N 1
ATOM 603 C CA . PHE A 1 81 ? 2.826 -3.727 -16.051 1.00 87.00 81 PHE A CA 1
ATOM 604 C C . PHE A 1 81 ? 2.910 -4.733 -17.200 1.00 87.00 81 PHE A C 1
ATOM 606 O O . PHE A 1 81 ? 1.916 -4.921 -17.899 1.00 87.00 81 PHE A O 1
ATOM 613 N N . ASN A 1 82 ? 4.046 -5.412 -17.374 1.00 89.44 82 ASN A N 1
ATOM 614 C CA . ASN A 1 82 ? 4.208 -6.437 -18.405 1.00 89.44 82 ASN A CA 1
ATOM 615 C C . ASN A 1 82 ? 3.363 -7.674 -18.077 1.00 89.44 82 ASN A C 1
ATOM 617 O O . ASN A 1 82 ? 2.847 -8.340 -18.974 1.00 89.44 82 ASN A O 1
ATOM 621 N N . ARG A 1 83 ? 3.203 -7.965 -16.781 1.00 89.50 83 ARG A N 1
ATOM 622 C CA . ARG A 1 83 ? 2.405 -9.090 -16.271 1.00 89.50 83 ARG A CA 1
ATOM 623 C C . ARG A 1 83 ? 1.029 -8.682 -15.746 1.00 89.50 83 ARG A C 1
ATOM 625 O O . ARG A 1 83 ? 0.193 -9.548 -15.503 1.00 89.50 83 ARG A O 1
ATOM 632 N N . GLY A 1 84 ? 0.784 -7.383 -15.577 1.00 85.88 84 GLY A N 1
ATOM 633 C CA . GLY A 1 84 ? -0.432 -6.868 -14.946 1.00 85.88 84 GLY A CA 1
ATOM 634 C C . GLY A 1 84 ? -0.519 -7.225 -13.458 1.00 85.88 84 GLY A C 1
ATOM 635 O O . GLY A 1 84 ? -1.615 -7.417 -12.932 1.00 85.88 84 GLY A O 1
ATOM 636 N N . GLU A 1 85 ? 0.625 -7.348 -12.784 1.00 88.88 85 GLU A N 1
ATOM 637 C CA . GLU A 1 85 ? 0.721 -7.791 -11.394 1.00 88.88 85 GLU A CA 1
ATOM 638 C C . GLU A 1 85 ? 0.965 -6.603 -10.454 1.00 88.88 85 GLU A C 1
ATOM 640 O O . GLU A 1 85 ? 1.795 -5.731 -10.707 1.00 88.88 85 GLU A O 1
ATOM 645 N N . LEU A 1 86 ? 0.243 -6.586 -9.331 1.00 86.06 86 LEU A N 1
ATOM 646 C CA . LEU A 1 86 ? 0.431 -5.641 -8.234 1.00 86.06 86 LEU A CA 1
ATOM 647 C C . LEU A 1 86 ? 0.645 -6.434 -6.951 1.00 86.06 86 LEU A C 1
ATOM 649 O O . LEU A 1 86 ? -0.255 -7.143 -6.498 1.00 86.06 86 LEU A O 1
ATOM 653 N N . VAL A 1 87 ? 1.814 -6.275 -6.339 1.00 90.38 87 VAL A N 1
ATOM 654 C CA . VAL A 1 87 ? 2.126 -6.882 -5.046 1.00 90.38 87 VAL A CA 1
ATOM 655 C C . VAL A 1 87 ? 2.396 -5.769 -4.054 1.00 90.38 87 VAL A C 1
ATOM 657 O O . VAL A 1 87 ? 3.364 -5.028 -4.185 1.00 90.38 87 VAL A O 1
ATOM 660 N N . LEU A 1 88 ? 1.536 -5.658 -3.044 1.00 89.12 88 LEU A N 1
ATOM 661 C CA . LEU A 1 88 ? 1.663 -4.671 -1.979 1.00 89.12 88 LEU A CA 1
ATOM 662 C C . LEU A 1 88 ? 1.750 -5.367 -0.627 1.00 89.12 88 LEU A C 1
ATOM 664 O O . LEU A 1 88 ? 1.002 -6.296 -0.321 1.00 89.12 88 LEU A O 1
ATOM 668 N N . ARG A 1 89 ? 2.669 -4.882 0.201 1.00 92.38 89 ARG A N 1
ATOM 669 C CA . ARG A 1 89 ? 2.849 -5.288 1.585 1.00 92.38 89 ARG A CA 1
ATOM 670 C C . ARG A 1 89 ? 2.395 -4.153 2.486 1.00 92.38 89 ARG A C 1
ATOM 672 O O . ARG A 1 89 ? 2.818 -3.009 2.333 1.00 92.38 89 ARG A O 1
ATOM 679 N N . TYR A 1 90 ? 1.538 -4.500 3.434 1.00 89.62 90 TYR A N 1
ATOM 680 C CA . TYR A 1 90 ? 0.910 -3.565 4.355 1.00 89.62 90 TYR A CA 1
ATOM 681 C C . TYR A 1 90 ? 1.429 -3.840 5.768 1.00 89.62 90 TYR A C 1
ATOM 683 O O . TYR A 1 90 ? 1.510 -4.993 6.192 1.00 89.62 90 TYR A O 1
ATOM 691 N N . ARG A 1 91 ? 1.790 -2.788 6.502 1.00 92.69 91 ARG A N 1
ATOM 692 C CA . ARG A 1 91 ? 2.171 -2.843 7.919 1.00 92.69 91 ARG A CA 1
ATOM 693 C C . ARG A 1 91 ? 1.537 -1.668 8.640 1.00 92.69 91 ARG A C 1
ATOM 695 O O . ARG A 1 91 ? 1.606 -0.547 8.157 1.00 92.69 91 ARG A O 1
ATOM 702 N N . GLY A 1 92 ? 0.999 -1.891 9.825 1.00 89.06 92 GLY A N 1
ATOM 703 C CA . GLY A 1 92 ? 0.483 -0.812 10.652 1.00 89.06 92 GLY A CA 1
ATOM 704 C C . GLY A 1 92 ? -0.205 -1.347 11.888 1.00 89.06 92 GLY A C 1
ATOM 705 O O . GLY A 1 92 ? -0.162 -2.548 12.159 1.00 89.06 92 GLY A O 1
ATOM 706 N N . GLU A 1 93 ? -0.838 -0.435 12.606 1.00 88.12 93 GLU A N 1
ATOM 707 C CA . GLU A 1 93 ? -1.641 -0.731 13.781 1.00 88.12 93 GLU A CA 1
ATOM 708 C C . GLU A 1 93 ? -3.049 -0.186 13.560 1.00 88.12 93 GLU A C 1
ATOM 710 O O . GLU A 1 93 ? -3.222 0.928 13.057 1.00 88.12 93 GLU A O 1
ATOM 715 N N . ILE A 1 94 ? -4.042 -1.004 13.904 1.00 87.69 94 ILE A N 1
ATOM 716 C CA . ILE A 1 94 ? -5.446 -0.613 13.927 1.00 87.69 94 ILE A CA 1
ATOM 717 C C . ILE A 1 94 ? -5.824 -0.473 15.396 1.00 87.69 94 ILE A C 1
ATOM 719 O O . ILE A 1 94 ? -5.930 -1.466 16.116 1.00 87.69 94 ILE A O 1
ATOM 723 N N . CYS A 1 95 ? -6.025 0.761 15.832 1.00 85.31 95 CYS A N 1
ATOM 724 C CA . CYS A 1 95 ? -6.494 1.073 17.169 1.00 85.31 95 CYS A CA 1
ATOM 725 C C . CYS A 1 95 ? -8.022 1.011 17.159 1.00 85.31 95 CYS A C 1
ATOM 727 O O . CYS A 1 95 ? -8.670 1.905 16.609 1.00 85.31 95 CYS A O 1
ATOM 729 N N . ALA A 1 96 ? -8.599 -0.040 17.742 1.00 77.50 96 ALA A N 1
ATOM 730 C CA . ALA A 1 96 ? -10.040 -0.115 17.956 1.00 77.50 96 ALA A CA 1
ATOM 731 C C . ALA A 1 96 ? -10.444 0.886 19.050 1.00 77.50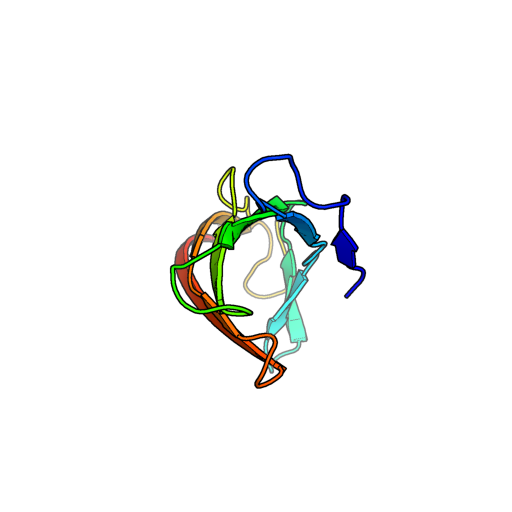 96 ALA A C 1
ATOM 733 O O . ALA A 1 96 ? -9.887 0.858 20.152 1.00 77.50 96 ALA A O 1
ATOM 734 N N . GLY A 1 97 ? -11.385 1.782 18.743 1.00 64.81 97 GLY A N 1
ATOM 735 C CA . GLY A 1 97 ? -12.020 2.607 19.767 1.00 64.81 97 GLY A CA 1
ATOM 736 C C . GLY A 1 97 ? -12.774 1.701 20.741 1.00 64.81 97 GLY A C 1
ATOM 737 O O . GLY A 1 97 ? -13.461 0.780 20.306 1.00 64.81 97 GLY A O 1
ATOM 738 N N . LYS A 1 98 ? -12.583 1.914 22.047 1.00 54.28 98 LYS A N 1
ATOM 739 C CA . LYS A 1 98 ? -13.429 1.296 23.077 1.00 54.28 98 LYS A CA 1
ATOM 740 C C . LYS A 1 98 ? -14.803 1.943 23.103 1.00 54.28 98 LYS A C 1
ATOM 742 O O . LYS A 1 98 ? -14.845 3.183 22.942 1.00 54.28 98 LYS A O 1
#